Protein AF-A0A2V9JUD7-F1 (afdb_monomer_lite)

pLDDT: mean 95.07, std 3.99, range [71.94, 98.19]

Structure (mmCIF, N/CA/C/O backbone):
data_AF-A0A2V9JUD7-F1
#
_entry.id   AF-A0A2V9JUD7-F1
#
loop_
_atom_site.group_PDB
_atom_site.id
_atom_site.type_symbol
_atom_site.label_atom_id
_atom_site.label_alt_id
_atom_site.label_comp_id
_atom_site.label_asym_id
_atom_site.label_entity_id
_atom_site.label_seq_id
_atom_site.pdbx_PDB_ins_code
_atom_site.Cartn_x
_atom_site.Cartn_y
_atom_site.Cartn_z
_atom_site.occupancy
_atom_site.B_iso_or_equiv
_atom_site.auth_seq_id
_atom_site.auth_comp_id
_atom_site.auth_asym_id
_atom_site.auth_atom_id
_atom_site.pdbx_PDB_model_num
ATOM 1 N N . ASN A 1 1 ? -15.278 3.158 16.706 1.00 81.69 1 ASN A N 1
ATOM 2 C CA . ASN A 1 1 ? -13.843 3.276 16.385 1.00 81.69 1 ASN A CA 1
ATOM 3 C C . ASN A 1 1 ? -13.390 1.933 15.841 1.00 81.69 1 ASN A C 1
ATOM 5 O O . ASN A 1 1 ? -13.345 0.988 16.617 1.00 81.69 1 ASN A O 1
ATOM 9 N N . THR A 1 2 ? -13.162 1.821 14.533 1.00 92.44 2 THR A N 1
ATOM 10 C CA . THR A 1 2 ? -12.835 0.545 13.879 1.00 92.44 2 THR A CA 1
ATOM 11 C C . THR A 1 2 ? -11.487 0.685 13.198 1.00 92.44 2 THR A C 1
ATOM 13 O O . THR A 1 2 ? -11.319 1.553 12.346 1.00 92.44 2 THR A O 1
ATOM 16 N N . TRP A 1 3 ? -10.537 -0.164 13.582 1.00 96.44 3 TRP A N 1
ATOM 17 C CA . TRP A 1 3 ? -9.184 -0.148 13.043 1.00 96.44 3 TRP A CA 1
ATOM 18 C C . TRP A 1 3 ? -9.000 -1.234 11.996 1.00 96.44 3 TRP A C 1
ATOM 20 O O . TRP A 1 3 ? -9.434 -2.374 12.179 1.00 96.44 3 TRP A O 1
ATOM 30 N N . TYR A 1 4 ? -8.294 -0.870 10.934 1.00 97.06 4 TYR A N 1
ATOM 31 C CA . TYR A 1 4 ? -7.874 -1.781 9.886 1.00 97.06 4 TYR A CA 1
ATOM 32 C C . TYR A 1 4 ? -6.358 -1.736 9.763 1.00 97.06 4 TYR A C 1
ATOM 34 O O . TYR A 1 4 ? -5.740 -0.676 9.879 1.00 97.06 4 TYR A O 1
ATOM 42 N N . ARG A 1 5 ? -5.762 -2.888 9.479 1.00 97.50 5 ARG A N 1
ATOM 43 C CA . ARG A 1 5 ? -4.392 -2.973 8.987 1.00 97.50 5 ARG A CA 1
ATOM 44 C C . ARG A 1 5 ? -4.419 -2.811 7.477 1.00 97.50 5 ARG A C 1
ATOM 46 O O . ARG A 1 5 ? -5.239 -3.428 6.805 1.00 97.50 5 ARG A O 1
ATOM 53 N N . LEU A 1 6 ? -3.504 -2.000 6.958 1.00 96.94 6 LEU A N 1
ATOM 54 C CA . LEU A 1 6 ? -3.245 -1.846 5.531 1.00 96.94 6 LEU A CA 1
ATOM 55 C C . LEU A 1 6 ? -1.843 -2.373 5.234 1.00 96.94 6 LEU A C 1
ATOM 57 O O . LEU A 1 6 ? -0.889 -2.055 5.945 1.00 96.94 6 LEU A O 1
ATOM 61 N N . LYS A 1 7 ? -1.707 -3.147 4.158 1.00 97.12 7 LYS A N 1
ATOM 62 C CA . LYS A 1 7 ? -0.412 -3.583 3.636 1.00 97.12 7 LYS A CA 1
ATOM 63 C C . LYS A 1 7 ? -0.359 -3.328 2.142 1.00 97.12 7 LYS A C 1
ATOM 65 O O . LYS A 1 7 ? -1.226 -3.792 1.402 1.00 97.12 7 LYS A O 1
ATOM 70 N N . LEU A 1 8 ? 0.675 -2.610 1.722 1.00 96.75 8 LEU A N 1
ATOM 71 C CA . LEU A 1 8 ? 0.971 -2.310 0.328 1.00 96.75 8 LEU A CA 1
ATOM 72 C C . LEU A 1 8 ? 2.341 -2.888 -0.024 1.00 96.75 8 LEU A C 1
ATOM 74 O O . LEU A 1 8 ? 3.251 -2.884 0.807 1.00 96.75 8 LEU A O 1
ATOM 78 N N . ARG A 1 9 ? 2.484 -3.387 -1.249 1.00 96.19 9 ARG A N 1
ATOM 79 C CA . ARG A 1 9 ? 3.759 -3.839 -1.813 1.00 96.19 9 ARG A CA 1
ATOM 80 C C . ARG A 1 9 ? 3.837 -3.388 -3.268 1.00 96.19 9 ARG A C 1
ATOM 82 O O . ARG A 1 9 ? 2.917 -3.650 -4.040 1.00 96.19 9 ARG A O 1
ATOM 89 N N . VAL A 1 10 ? 4.908 -2.683 -3.617 1.00 96.19 10 VAL A N 1
ATOM 90 C CA . VAL A 1 10 ? 5.113 -2.085 -4.943 1.00 96.19 10 VAL A CA 1
ATOM 91 C C . VAL A 1 10 ? 6.493 -2.489 -5.428 1.00 96.19 10 VAL A C 1
ATOM 93 O O . VAL A 1 10 ? 7.489 -2.113 -4.818 1.00 96.19 10 VAL A O 1
ATOM 96 N N . GLU A 1 11 ? 6.560 -3.277 -6.496 1.00 96.19 11 GLU A N 1
ATOM 97 C CA . GLU A 1 11 ? 7.787 -3.941 -6.942 1.00 96.19 11 GLU A CA 1
ATOM 98 C C . GLU A 1 11 ? 8.041 -3.708 -8.422 1.00 96.19 11 GLU A C 1
ATOM 100 O O . GLU A 1 11 ? 7.251 -4.138 -9.262 1.00 96.19 11 GLU A O 1
ATOM 105 N N . ASN A 1 12 ? 9.171 -3.079 -8.742 1.00 96.31 12 ASN A N 1
ATOM 106 C CA . ASN A 1 12 ? 9.658 -3.005 -10.115 1.00 96.31 12 ASN A CA 1
ATOM 107 C C . ASN A 1 12 ? 10.093 -4.406 -10.566 1.00 96.31 12 ASN A C 1
ATOM 109 O O . ASN A 1 12 ? 10.847 -5.084 -9.866 1.00 96.31 12 ASN A O 1
ATOM 113 N N . THR A 1 13 ? 9.621 -4.840 -11.727 1.00 95.62 13 THR A N 1
ATOM 114 C CA . THR A 1 13 ? 9.949 -6.135 -12.329 1.00 95.62 13 THR A CA 1
ATOM 115 C C . THR A 1 13 ? 11.072 -5.985 -13.355 1.00 95.62 13 THR A C 1
ATOM 117 O O . THR A 1 13 ? 11.358 -4.892 -13.851 1.00 95.62 13 THR A O 1
ATOM 120 N N . SER A 1 14 ? 11.744 -7.092 -13.683 1.00 95.19 14 SER A N 1
ATOM 121 C CA . SER A 1 14 ? 12.879 -7.097 -14.618 1.00 95.19 14 SER A CA 1
ATOM 122 C C . SER A 1 14 ? 12.504 -6.688 -16.046 1.00 95.19 14 SER A C 1
ATOM 124 O O . SER A 1 14 ? 13.350 -6.172 -16.769 1.00 95.19 14 SER A O 1
ATOM 126 N N . ASP A 1 15 ? 11.239 -6.858 -16.442 1.00 95.75 15 ASP A N 1
ATOM 127 C CA . ASP A 1 15 ? 10.692 -6.422 -17.734 1.00 95.75 15 ASP A CA 1
ATOM 128 C C . ASP A 1 15 ? 10.320 -4.926 -17.767 1.00 95.75 15 ASP A C 1
ATOM 130 O O . ASP A 1 15 ? 9.696 -4.456 -18.716 1.00 95.75 15 ASP A O 1
ATOM 134 N N . GLY A 1 16 ? 10.706 -4.164 -16.739 1.00 96.19 16 GLY A N 1
ATOM 135 C CA . GLY A 1 16 ? 10.547 -2.713 -16.679 1.00 96.19 16 GLY A CA 1
ATOM 136 C C . GLY A 1 16 ? 9.176 -2.222 -16.211 1.00 96.19 16 GLY A C 1
ATOM 137 O O . GLY A 1 16 ? 9.000 -1.005 -16.121 1.00 96.19 16 GLY A O 1
ATOM 138 N N . LYS A 1 17 ? 8.252 -3.135 -15.891 1.00 97.94 17 LYS A N 1
ATOM 139 C CA . LYS A 1 17 ? 6.928 -2.853 -15.314 1.00 97.94 17 LYS A CA 1
ATOM 140 C C . LYS A 1 17 ? 6.989 -2.778 -13.783 1.00 97.94 17 LYS A C 1
ATOM 142 O O . LYS A 1 17 ? 8.046 -2.976 -13.182 1.00 97.94 17 LYS A O 1
ATOM 147 N N . THR A 1 18 ? 5.850 -2.516 -13.145 1.00 97.75 18 THR A N 1
ATOM 148 C CA . THR A 1 18 ? 5.725 -2.558 -11.679 1.00 97.75 18 THR A CA 1
ATOM 149 C C . THR A 1 18 ? 4.487 -3.343 -11.272 1.00 97.75 18 THR A C 1
ATOM 151 O O . THR A 1 18 ? 3.385 -3.082 -11.751 1.00 97.75 18 THR A O 1
ATOM 154 N N . ARG A 1 19 ? 4.648 -4.308 -10.362 1.00 97.19 19 ARG A N 1
ATOM 155 C CA . ARG A 1 19 ? 3.533 -5.020 -9.725 1.00 97.19 19 ARG A CA 1
ATOM 156 C C . ARG A 1 19 ? 3.128 -4.295 -8.446 1.00 97.19 19 ARG A C 1
ATOM 158 O O . ARG A 1 19 ? 3.971 -3.989 -7.607 1.00 97.19 19 ARG A O 1
ATOM 165 N N . ILE A 1 20 ? 1.835 -4.045 -8.294 1.00 97.12 20 ILE A N 1
ATOM 166 C CA . ILE A 1 20 ? 1.239 -3.308 -7.183 1.00 97.12 20 ILE A CA 1
ATOM 167 C C . ILE A 1 20 ? 0.251 -4.233 -6.492 1.00 97.12 20 ILE A C 1
ATOM 169 O O . ILE A 1 20 ? -0.690 -4.736 -7.112 1.00 97.12 20 ILE A O 1
ATOM 173 N N . ARG A 1 21 ? 0.471 -4.456 -5.198 1.00 97.94 21 ARG A N 1
ATOM 174 C CA . ARG A 1 21 ? -0.363 -5.322 -4.376 1.00 97.94 21 ARG A CA 1
ATOM 175 C C . ARG A 1 21 ? -0.825 -4.613 -3.119 1.00 97.94 21 ARG A C 1
ATOM 177 O O . ARG A 1 21 ? -0.067 -3.869 -2.497 1.00 97.94 21 ARG A O 1
ATOM 184 N N . GLY A 1 22 ? -2.072 -4.864 -2.746 1.00 98.00 22 GLY A N 1
ATOM 185 C CA . GLY A 1 22 ? -2.708 -4.228 -1.602 1.00 98.00 22 GLY A CA 1
ATOM 186 C C . GLY A 1 22 ? -3.706 -5.146 -0.920 1.00 98.00 22 GLY A C 1
ATOM 187 O O . GLY A 1 22 ? -4.400 -5.933 -1.569 1.00 98.00 22 GLY A O 1
ATOM 188 N N . LYS A 1 23 ? -3.775 -5.053 0.404 1.00 98.12 23 LYS A N 1
ATOM 189 C CA . LYS A 1 23 ? -4.833 -5.677 1.198 1.00 98.12 23 LYS A CA 1
ATOM 190 C C . LYS A 1 23 ? -5.076 -4.893 2.478 1.00 98.12 23 LYS A C 1
ATOM 192 O O . LYS A 1 23 ? -4.148 -4.309 3.041 1.00 98.12 23 LYS A O 1
ATOM 197 N N . ALA A 1 24 ? -6.329 -4.901 2.910 1.00 97.75 24 ALA A N 1
ATOM 198 C CA . ALA A 1 24 ? -6.775 -4.305 4.155 1.00 97.75 24 ALA A CA 1
ATOM 199 C C . ALA A 1 24 ? -7.675 -5.294 4.897 1.00 97.75 24 ALA A C 1
ATOM 201 O O . ALA A 1 24 ? -8.438 -6.021 4.261 1.00 97.75 24 ALA A O 1
ATOM 202 N N . TRP A 1 25 ? -7.559 -5.348 6.219 1.00 98.00 25 TRP A N 1
ATOM 203 C CA . TRP A 1 25 ? -8.337 -6.260 7.059 1.00 98.00 25 TRP A CA 1
ATOM 204 C C . TRP A 1 25 ? -8.499 -5.689 8.474 1.00 98.00 25 TRP A C 1
ATOM 206 O O . TRP A 1 25 ? -7.676 -4.860 8.880 1.00 98.00 25 TRP A O 1
ATOM 216 N N . PRO A 1 26 ? -9.550 -6.064 9.224 1.00 97.69 26 PRO A N 1
ATOM 217 C CA . PRO A 1 26 ? -9.723 -5.618 10.603 1.00 97.69 26 PRO A CA 1
ATOM 218 C C . PRO A 1 26 ? -8.520 -5.993 11.474 1.00 97.69 26 PRO A C 1
ATOM 220 O O . PRO A 1 26 ? -7.965 -7.080 11.345 1.00 97.69 26 PRO A O 1
ATOM 223 N N . THR A 1 27 ? -8.114 -5.121 12.400 1.00 96.69 27 THR A N 1
ATOM 224 C CA . THR A 1 27 ? -6.914 -5.354 13.233 1.00 96.69 27 THR A CA 1
ATOM 225 C C . THR A 1 27 ? -6.980 -6.629 14.087 1.00 96.69 27 THR A C 1
ATOM 227 O O . THR A 1 27 ? -5.924 -7.153 14.443 1.00 96.69 27 THR A O 1
ATOM 230 N N . GLY A 1 28 ? -8.185 -7.109 14.419 1.00 96.00 28 GLY A N 1
ATOM 231 C CA . GLY A 1 28 ? -8.410 -8.337 15.193 1.00 96.00 28 GLY A CA 1
ATOM 232 C C . GLY A 1 28 ? -8.367 -9.632 14.377 1.00 96.00 28 GLY A C 1
ATOM 233 O O . GLY A 1 28 ? -8.302 -10.706 14.968 1.00 96.00 28 GLY A O 1
ATOM 234 N N . ASP A 1 29 ? -8.359 -9.531 13.049 1.00 97.88 29 ASP A N 1
ATOM 235 C CA . ASP A 1 29 ? -8.384 -10.682 12.153 1.00 97.88 29 ASP A CA 1
ATOM 236 C C . ASP A 1 29 ? -6.967 -11.038 11.669 1.00 97.88 29 ASP A C 1
ATOM 238 O O . ASP A 1 29 ? -6.083 -10.167 11.601 1.00 97.88 29 ASP A O 1
ATOM 242 N N . PRO A 1 30 ? -6.715 -12.311 11.310 1.00 97.81 30 PRO A N 1
ATOM 243 C CA . PRO A 1 30 ? -5.447 -12.702 10.707 1.00 97.81 30 PRO A CA 1
ATOM 244 C C . PRO A 1 30 ? -5.220 -11.986 9.368 1.00 97.81 30 PRO A C 1
ATOM 246 O O . PRO A 1 30 ? -6.159 -11.681 8.633 1.00 97.81 30 PRO A O 1
ATOM 249 N N . GLU A 1 31 ? -3.949 -11.742 9.032 1.00 97.69 31 GLU A N 1
ATOM 250 C CA . GLU A 1 31 ? -3.585 -11.230 7.708 1.00 97.69 31 GLU A CA 1
ATOM 251 C C . GLU A 1 31 ? -4.069 -12.222 6.630 1.00 97.69 31 GLU A C 1
ATOM 253 O O . GLU A 1 31 ? -3.689 -13.393 6.690 1.00 97.69 31 GLU A O 1
ATOM 258 N N . PRO A 1 32 ? -4.858 -11.786 5.625 1.00 97.56 32 PRO A N 1
ATOM 259 C CA . PRO A 1 32 ? -5.292 -12.671 4.549 1.00 97.56 32 PRO A CA 1
ATOM 260 C C . PRO A 1 32 ? -4.097 -13.259 3.797 1.00 97.56 32 PRO A C 1
ATOM 262 O O . PRO A 1 32 ? -3.150 -12.532 3.488 1.00 97.56 32 PRO A O 1
ATOM 265 N N . GLU A 1 33 ? -4.145 -14.545 3.449 1.00 97.19 33 GLU A N 1
ATOM 266 C CA . GLU A 1 33 ? -3.071 -15.192 2.678 1.00 97.19 33 GLU A CA 1
ATOM 267 C C . GLU A 1 33 ? -2.933 -14.571 1.279 1.00 97.19 33 GLU A C 1
ATOM 269 O O . GLU A 1 33 ? -1.831 -14.277 0.811 1.00 97.19 33 GLU A O 1
ATOM 274 N N . GLY A 1 34 ? -4.072 -14.309 0.633 1.00 96.56 34 GLY A N 1
ATOM 275 C CA . GLY A 1 34 ? -4.149 -13.709 -0.693 1.00 96.56 34 GLY A CA 1
ATOM 276 C C . GLY A 1 34 ? -4.001 -12.187 -0.705 1.00 96.56 34 GLY A C 1
ATOM 277 O O . GLY A 1 34 ? -4.198 -11.487 0.292 1.00 96.56 34 GLY A O 1
ATOM 278 N N . TRP A 1 35 ? -3.690 -11.661 -1.887 1.00 97.75 35 TRP A N 1
ATOM 279 C CA . TRP A 1 35 ? -3.771 -10.233 -2.174 1.00 97.75 35 TRP A CA 1
ATOM 280 C C . TRP A 1 35 ? -5.145 -9.903 -2.749 1.00 97.75 35 TRP A C 1
ATOM 282 O O . TRP A 1 35 ? -5.570 -10.519 -3.722 1.00 97.75 35 TRP A O 1
ATOM 292 N N . VAL A 1 36 ? -5.831 -8.925 -2.153 1.00 96.00 36 VAL A N 1
ATOM 293 C CA . VAL A 1 36 ? -7.142 -8.460 -2.642 1.00 96.00 36 VAL A CA 1
ATOM 294 C C . VAL A 1 36 ? -6.965 -7.596 -3.892 1.00 96.00 36 VAL A C 1
ATOM 296 O O . VAL A 1 36 ? -7.741 -7.685 -4.839 1.00 96.00 36 VAL A O 1
ATOM 299 N N . ILE A 1 37 ? -5.911 -6.779 -3.911 1.00 97.12 37 ILE A N 1
ATOM 300 C CA . ILE A 1 37 ? -5.469 -6.020 -5.077 1.00 97.12 37 ILE A CA 1
ATOM 301 C C . ILE A 1 37 ? -4.166 -6.634 -5.566 1.00 97.12 37 ILE A C 1
ATOM 303 O O . ILE A 1 37 ? -3.207 -6.729 -4.801 1.00 97.12 37 ILE A O 1
ATOM 307 N N . ASP A 1 38 ? -4.129 -6.993 -6.846 1.00 97.75 38 ASP A N 1
ATOM 308 C CA . ASP A 1 38 ? -2.929 -7.445 -7.543 1.00 97.75 38 ASP A CA 1
ATOM 309 C C . ASP A 1 38 ? -2.984 -6.981 -9.001 1.00 97.75 38 ASP A C 1
ATOM 311 O O . ASP A 1 38 ? -3.819 -7.438 -9.787 1.00 97.75 38 ASP A O 1
ATOM 315 N N . ARG A 1 39 ? -2.166 -5.983 -9.339 1.00 98.06 39 ARG A N 1
ATOM 316 C CA . ARG A 1 39 ? -2.165 -5.321 -10.649 1.00 98.06 39 ARG A CA 1
ATOM 317 C C . ARG A 1 39 ? -0.744 -5.084 -11.140 1.00 98.06 39 ARG A C 1
ATOM 319 O O . ARG A 1 39 ? 0.189 -4.981 -10.348 1.00 98.06 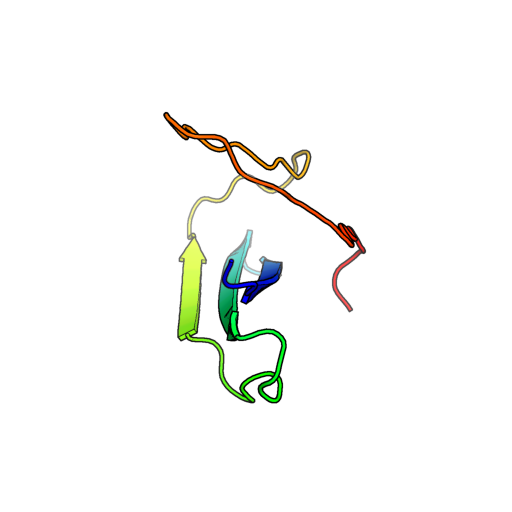39 ARG A O 1
ATOM 326 N N . THR A 1 40 ? -0.603 -4.945 -12.452 1.00 98.19 40 THR A N 1
ATOM 327 C CA . THR A 1 40 ? 0.652 -4.561 -13.100 1.00 98.19 40 THR A CA 1
ATOM 328 C C . THR A 1 40 ? 0.455 -3.243 -13.824 1.00 98.19 40 THR A C 1
ATOM 330 O O . THR A 1 40 ? -0.440 -3.127 -14.658 1.00 98.19 40 THR A O 1
ATOM 333 N N . ASP A 1 41 ? 1.307 -2.274 -13.514 1.00 98.06 41 ASP A N 1
ATOM 334 C CA . ASP A 1 41 ? 1.440 -1.036 -14.267 1.00 98.06 41 ASP A CA 1
ATOM 335 C C . ASP A 1 41 ? 2.489 -1.237 -15.377 1.00 98.06 41 ASP A C 1
ATOM 337 O O . ASP A 1 41 ? 3.654 -1.522 -15.068 1.00 98.06 41 ASP A O 1
ATOM 341 N N . PRO A 1 42 ? 2.100 -1.151 -16.665 1.00 97.88 42 PRO A N 1
ATOM 342 C CA . PRO A 1 42 ? 3.027 -1.323 -17.775 1.00 97.88 42 PRO A CA 1
ATOM 343 C C . PRO A 1 42 ? 3.958 -0.121 -17.997 1.00 97.88 42 PRO A C 1
ATOM 345 O O . PRO A 1 42 ? 4.958 -0.281 -18.695 1.00 97.88 42 PRO A O 1
ATOM 348 N N . ILE A 1 43 ? 3.655 1.055 -17.435 1.00 97.69 43 ILE A N 1
ATOM 349 C CA . ILE A 1 43 ? 4.409 2.308 -17.624 1.00 97.69 43 ILE A CA 1
ATOM 350 C C . ILE A 1 43 ? 4.605 3.055 -16.287 1.00 97.69 43 ILE A C 1
ATOM 352 O O . ILE A 1 43 ? 4.135 4.180 -16.118 1.00 97.69 43 ILE A O 1
ATOM 356 N N . PRO A 1 44 ? 5.318 2.449 -15.321 1.00 97.19 44 PRO A N 1
ATOM 357 C CA . PRO A 1 44 ? 5.291 2.899 -13.938 1.00 97.19 44 PRO A CA 1
ATOM 358 C C . PRO A 1 44 ? 6.236 4.061 -13.630 1.00 97.19 44 PRO A C 1
ATOM 360 O O . PRO A 1 44 ? 7.324 4.198 -14.200 1.00 97.19 44 PRO A O 1
ATOM 363 N N . ASN A 1 45 ? 5.890 4.807 -12.581 1.00 95.56 45 ASN A N 1
ATOM 364 C CA . ASN A 1 45 ? 6.868 5.585 -11.825 1.00 95.56 45 ASN A CA 1
ATOM 365 C C . ASN A 1 45 ? 7.733 4.631 -10.988 1.00 95.56 45 ASN A C 1
ATOM 367 O O . ASN A 1 45 ? 7.231 3.942 -10.102 1.00 95.56 45 ASN A O 1
ATOM 371 N N . LYS A 1 46 ? 9.043 4.594 -11.254 1.00 94.38 46 LYS A N 1
ATOM 372 C CA . LYS A 1 46 ? 9.956 3.603 -10.648 1.00 94.38 46 LYS A CA 1
ATOM 373 C C . LYS A 1 46 ? 10.499 3.990 -9.273 1.00 94.38 46 LYS A C 1
ATOM 375 O O . LYS A 1 46 ? 11.046 3.132 -8.581 1.00 94.38 46 LYS A O 1
ATOM 380 N N . GLN A 1 47 ? 10.381 5.262 -8.900 1.00 93.00 47 GLN A N 1
ATOM 381 C CA . GLN A 1 47 ? 10.888 5.821 -7.650 1.00 93.00 47 GLN A CA 1
ATOM 382 C C . GLN A 1 47 ? 9.962 6.926 -7.140 1.00 93.00 47 GLN A C 1
ATOM 384 O O . GLN A 1 47 ? 9.345 7.641 -7.927 1.00 93.00 47 GLN A O 1
ATOM 389 N N . GLY A 1 48 ? 9.898 7.079 -5.821 1.00 90.44 48 GLY A N 1
ATOM 390 C CA . GLY A 1 48 ? 9.096 8.100 -5.159 1.00 90.44 48 GLY A CA 1
ATOM 391 C C . GLY A 1 48 ? 9.083 7.905 -3.647 1.00 90.44 48 GLY A C 1
ATOM 392 O O . GLY A 1 48 ? 9.576 6.897 -3.137 1.00 90.44 48 GLY A O 1
ATOM 393 N N . SER A 1 49 ? 8.512 8.874 -2.939 1.00 91.81 49 SER A N 1
ATOM 394 C CA . SER A 1 49 ? 8.307 8.785 -1.494 1.00 91.81 49 SER A CA 1
ATOM 395 C C . SER A 1 49 ? 6.941 8.162 -1.190 1.00 91.81 49 SER A C 1
ATOM 397 O O . SER A 1 49 ? 5.958 8.527 -1.839 1.00 91.81 49 SER A O 1
ATOM 399 N N . PRO A 1 50 ? 6.831 7.258 -0.202 1.00 92.25 50 PRO A N 1
ATOM 400 C CA . PRO A 1 50 ? 5.530 6.833 0.296 1.00 92.25 50 PRO A CA 1
ATOM 401 C C . PRO A 1 50 ? 4.834 8.005 0.997 1.00 92.25 50 PRO A C 1
ATOM 403 O O . PRO A 1 50 ? 5.475 8.792 1.694 1.00 92.25 50 PRO A O 1
ATOM 406 N N . GLY A 1 51 ? 3.516 8.097 0.839 1.00 91.81 51 GLY A N 1
ATOM 407 C CA . GLY A 1 51 ? 2.700 9.132 1.464 1.00 91.81 51 GLY A CA 1
ATOM 408 C C . GLY A 1 51 ? 1.344 8.586 1.887 1.00 91.81 51 GLY A C 1
ATOM 409 O O . GLY A 1 51 ? 0.789 7.705 1.232 1.00 91.81 51 GLY A O 1
ATOM 410 N N . LEU A 1 52 ? 0.824 9.120 2.990 1.00 92.50 52 LEU A N 1
ATOM 411 C CA . LEU A 1 52 ? -0.554 8.922 3.418 1.00 92.50 52 LEU A CA 1
ATOM 412 C C . LEU A 1 52 ? -1.261 10.268 3.363 1.00 92.50 52 LEU A C 1
ATOM 414 O O . LEU A 1 52 ? -0.752 11.271 3.857 1.00 92.50 52 LEU A O 1
ATOM 418 N N . PHE A 1 53 ? -2.438 10.265 2.761 1.00 92.62 53 PHE A N 1
ATOM 419 C CA . PHE A 1 53 ? -3.327 11.408 2.701 1.00 92.62 53 PHE A CA 1
ATOM 420 C C . PHE A 1 53 ? -4.736 10.917 3.001 1.00 92.62 53 PHE A C 1
ATOM 422 O O . PHE A 1 53 ? -5.116 9.823 2.578 1.00 92.62 53 PHE A O 1
ATOM 429 N N . ALA A 1 54 ? -5.505 11.721 3.720 1.00 93.19 54 ALA A N 1
ATOM 430 C CA . ALA A 1 54 ? -6.917 11.473 3.907 1.00 93.19 54 ALA A CA 1
ATOM 431 C C . ALA A 1 54 ? -7.673 12.790 3.962 1.00 93.19 54 ALA A C 1
ATOM 433 O O . ALA A 1 54 ? -7.268 13.731 4.643 1.00 93.19 54 ALA A O 1
ATOM 434 N N . ASP A 1 55 ? -8.790 12.803 3.251 1.00 94.69 55 ASP A N 1
ATOM 435 C CA . ASP A 1 55 ? -9.801 13.836 3.345 1.00 94.69 55 ASP A CA 1
ATOM 436 C C . ASP A 1 55 ? -10.912 13.313 4.263 1.00 94.69 55 ASP A C 1
ATOM 438 O O . ASP A 1 55 ? -11.620 12.363 3.922 1.00 94.69 55 ASP A O 1
ATOM 442 N N . ALA A 1 56 ? -10.985 13.846 5.482 1.00 91.75 56 ALA A N 1
ATOM 443 C CA . ALA A 1 56 ? -11.873 13.342 6.522 1.00 91.75 56 ALA A CA 1
ATOM 444 C C . ALA A 1 56 ? -12.521 14.495 7.296 1.00 91.75 56 ALA A C 1
ATOM 446 O O . ALA A 1 56 ? -11.884 15.123 8.142 1.00 91.75 56 ALA A O 1
ATOM 447 N N . GLN A 1 57 ? -13.820 14.714 7.061 1.00 92.12 57 GLN A N 1
ATOM 448 C CA . GLN A 1 57 ? -14.608 15.776 7.703 1.00 92.12 57 GLN A CA 1
ATOM 449 C C . GLN A 1 57 ? -14.589 15.704 9.241 1.00 92.12 57 GLN A C 1
ATOM 451 O O . GLN A 1 57 ? -14.609 16.735 9.906 1.00 92.12 57 GLN A O 1
ATOM 456 N N . PHE A 1 58 ? -14.539 14.492 9.804 1.00 89.62 58 PHE A N 1
ATOM 457 C CA . PHE A 1 58 ? -14.584 14.252 11.253 1.00 89.62 58 PHE A CA 1
ATOM 458 C C . PHE A 1 58 ? -13.291 13.628 11.806 1.00 89.62 58 PHE A C 1
ATOM 460 O O . PHE A 1 58 ? -13.302 13.018 12.874 1.00 89.62 58 PHE A O 1
ATOM 467 N N . GLY A 1 59 ? -12.170 13.807 11.098 1.00 89.31 59 GLY A N 1
ATOM 468 C CA . GLY A 1 59 ? -10.855 13.318 11.509 1.00 89.31 59 GLY A CA 1
ATOM 469 C C . GLY A 1 59 ? -10.600 11.845 11.181 1.00 89.31 59 GLY A C 1
ATOM 470 O O . GLY A 1 59 ? -11.508 11.040 10.979 1.00 89.31 59 GLY A O 1
ATOM 471 N N . VAL A 1 60 ? -9.319 11.499 11.108 1.00 93.19 60 VAL A N 1
ATOM 472 C CA . VAL A 1 60 ? -8.810 10.159 10.805 1.00 93.19 60 VAL A CA 1
ATOM 473 C C . VAL A 1 60 ? -7.490 9.971 11.537 1.00 93.19 60 VAL A C 1
ATOM 475 O O . VAL A 1 60 ? -6.716 10.916 11.688 1.00 93.19 60 VAL A O 1
ATOM 478 N N . TYR A 1 61 ? -7.246 8.753 12.005 1.00 94.88 61 TYR A N 1
ATOM 479 C CA . TYR A 1 61 ? -6.051 8.414 12.763 1.00 94.88 61 TYR A CA 1
ATOM 480 C C . TYR A 1 61 ? -5.240 7.372 12.005 1.00 94.88 61 TYR A C 1
ATOM 482 O O . TYR A 1 61 ? -5.784 6.394 11.491 1.00 94.88 61 TYR A O 1
ATOM 490 N N . PHE A 1 62 ? -3.929 7.581 11.975 1.00 95.38 62 PHE A N 1
ATOM 491 C CA . PHE A 1 62 ? -2.953 6.631 11.462 1.00 95.38 62 PHE A CA 1
ATOM 492 C C . PHE A 1 62 ? -1.994 6.283 12.590 1.00 95.38 62 PHE A C 1
ATOM 494 O O . PHE A 1 62 ? -1.588 7.164 13.345 1.00 95.38 62 PHE A O 1
ATOM 501 N N . ASP A 1 63 ? -1.623 5.013 12.691 1.00 96.31 63 ASP A N 1
ATOM 502 C CA . ASP A 1 63 ? -0.673 4.543 13.692 1.00 96.31 63 ASP A CA 1
ATOM 503 C C . ASP A 1 63 ? 0.120 3.345 13.148 1.00 96.31 63 ASP A C 1
ATOM 505 O O . ASP A 1 63 ? -0.303 2.695 12.188 1.00 96.31 63 ASP A O 1
ATOM 509 N N . ASN A 1 64 ? 1.271 3.050 13.756 1.00 95.69 64 ASN A N 1
ATOM 510 C CA . ASN A 1 64 ? 2.155 1.932 13.408 1.00 95.69 64 ASN A CA 1
ATOM 511 C C . ASN A 1 64 ? 2.643 1.944 11.944 1.00 95.69 64 ASN A C 1
ATOM 513 O O . ASN A 1 64 ? 2.807 0.892 11.319 1.00 95.69 64 ASN A O 1
ATOM 517 N N . LEU A 1 65 ? 2.889 3.136 11.385 1.00 95.56 65 LEU A N 1
ATOM 518 C CA . LEU A 1 65 ? 3.413 3.285 10.027 1.00 95.56 65 LEU A CA 1
ATOM 519 C C . LEU A 1 65 ? 4.841 2.734 9.9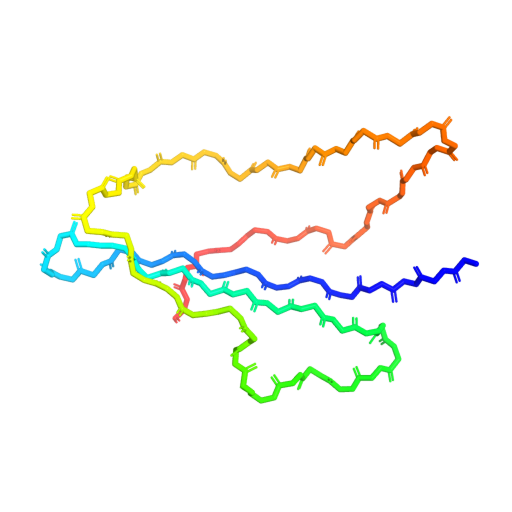32 1.00 95.56 65 LEU A C 1
ATOM 521 O O . LEU A 1 65 ? 5.757 3.207 10.603 1.00 95.56 65 LEU A O 1
ATOM 525 N N . LYS A 1 66 ? 5.040 1.775 9.027 1.00 95.50 66 LYS A N 1
ATOM 526 C CA . LYS A 1 66 ? 6.358 1.255 8.664 1.00 95.50 66 LYS A CA 1
ATOM 527 C C . LYS A 1 66 ? 6.527 1.266 7.153 1.00 95.50 66 LYS A C 1
ATOM 529 O O . LYS A 1 66 ? 5.698 0.729 6.425 1.00 95.50 66 LYS A O 1
ATOM 534 N N . VAL A 1 6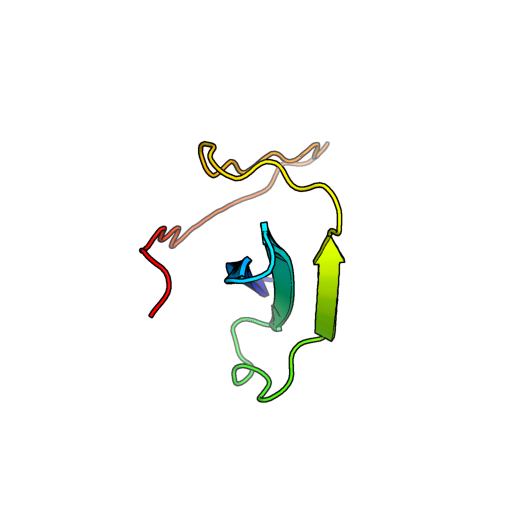7 ? 7.650 1.814 6.706 1.00 95.25 67 VAL A N 1
ATOM 535 C CA . VAL A 1 67 ? 8.127 1.722 5.326 1.00 95.25 67 VAL A CA 1
ATOM 536 C C . VAL A 1 67 ? 9.407 0.900 5.351 1.00 95.25 67 VAL A C 1
ATOM 538 O O 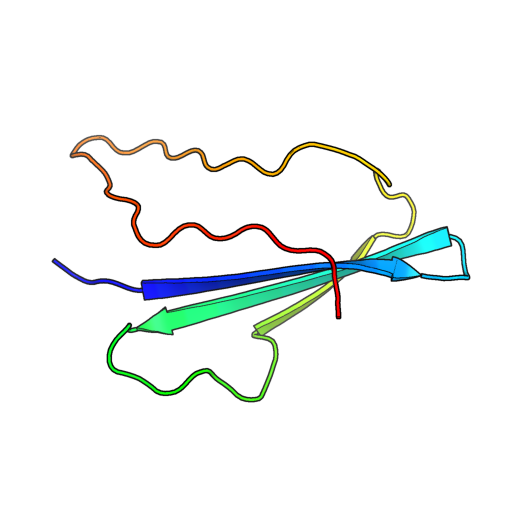. VAL A 1 67 ? 10.304 1.174 6.147 1.00 95.25 67 VAL A O 1
ATOM 541 N N . ALA A 1 68 ? 9.484 -0.124 4.511 1.00 94.88 68 ALA A N 1
ATOM 542 C CA . ALA A 1 68 ? 10.656 -0.980 4.397 1.00 94.88 68 ALA A CA 1
ATOM 543 C C . ALA A 1 68 ? 10.901 -1.340 2.924 1.00 94.88 68 ALA A C 1
ATOM 545 O O . ALA A 1 68 ? 9.947 -1.329 2.141 1.00 94.88 68 ALA A O 1
ATOM 546 N N . PRO A 1 69 ? 12.146 -1.675 2.542 1.00 93.00 69 PRO A N 1
ATOM 547 C CA . PRO A 1 69 ? 12.427 -2.250 1.232 1.00 93.00 69 PRO A CA 1
ATOM 548 C C . PRO A 1 69 ? 11.594 -3.513 0.982 1.00 93.00 69 PRO A C 1
ATOM 550 O O . PRO A 1 69 ? 11.242 -4.230 1.924 1.00 93.00 69 PRO A O 1
ATOM 553 N N . ASN A 1 70 ? 11.315 -3.810 -0.288 1.00 89.12 70 ASN A N 1
ATOM 554 C CA . ASN A 1 70 ? 10.722 -5.094 -0.651 1.00 89.12 70 ASN A CA 1
ATOM 555 C C . ASN A 1 70 ? 11.674 -6.232 -0.250 1.00 89.12 70 ASN A C 1
ATOM 557 O O . ASN A 1 70 ? 12.875 -6.142 -0.504 1.00 89.12 70 ASN A O 1
ATOM 561 N N . GLN A 1 71 ? 11.121 -7.274 0.376 1.00 71.94 71 GLN A N 1
ATOM 562 C CA . GLN A 1 71 ? 11.810 -8.530 0.693 1.00 71.94 71 GLN A CA 1
ATOM 563 C C . GLN A 1 71 ? 11.547 -9.575 -0.379 1.00 71.94 71 GLN A C 1
ATOM 565 O O . GLN A 1 71 ? 10.348 -9.748 -0.719 1.00 71.94 71 GLN A O 1
#

Sequence (71 aa):
NTWYRLKLRVENTSDGKTRIRGKAWPTGDPEPEGWVIDRTDPIPNKQGSPGLFADAQFGVYFDNLKVAPNQ

Secondary structure (DSSP, 8-state):
---EEEEEEEEE-TTS-EEEEEEEEETTSPPPSS-SEEEEESS-------------TT-----S-------

Radius of gyration: 14.32 Å; chains: 1; bounding box: 28×31×34 Å

Foldseek 3Di:
DWDKDKDWDWAQDPLRKIWIFIDIDTPPDDDDPDTPDTDI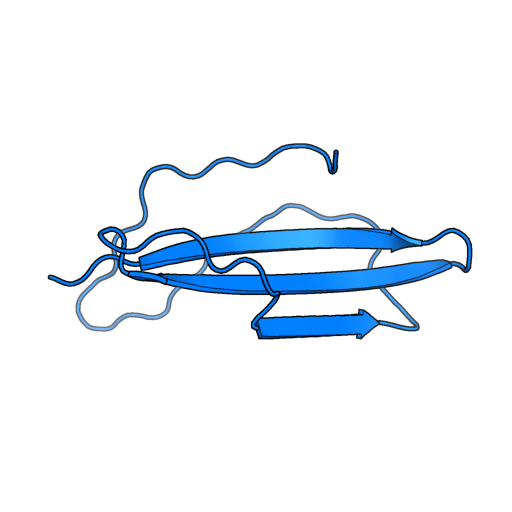GPHDDPDDDDDDDDDDPPDDDDDPDDD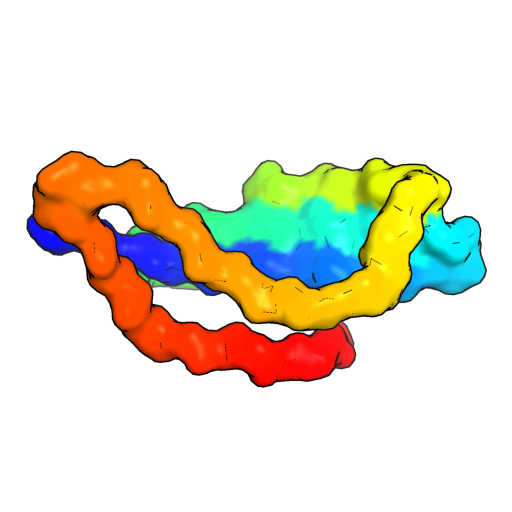DDDD